Protein AF-A0A9P5QPS2-F1 (afdb_monomer_lite)

Secondary structure (DSSP, 8-state):
-------------------------------PPPP--PPEEEEEE-TT-PEEE------SSGGGTTTT-SEE-PPPTTEEEEEETTEEEEEES-S-S---SPPPPEE----HHHHS-TT-SSHHHHHHHTHHHHHHHHHTTTEETTTTEE--GGGTTTHHHHTT-S-------HHHHHHHH-

Sequence (182 aa):
VDFVDVEFGGIAEEREIPGQLDAAAAPLTGLEVPKLRRSESRAFLSEDGLPQQIEYFLASDPSAVVEHTKTVLYLLDDDIANIREGELRIHRLRRDDGISSIRSIQTLEIELAEIMKGSFDHFMQKEIYEQPESVVNTMRGRVNFDSHKITLGGLKTYLPTIRRCRRIVFIACGTSYHSALA

Structure (mmCIF, N/CA/C/O backbone):
data_AF-A0A9P5QPS2-F1
#
_entry.id   AF-A0A9P5QPS2-F1
#
loop_
_atom_site.group_PDB
_atom_site.id
_atom_site.type_symbol
_atom_site.label_atom_id
_atom_site.label_alt_id
_atom_site.label_comp_id
_atom_site.label_asym_id
_atom_site.label_entity_id
_atom_site.label_seq_id
_atom_site.pdbx_PDB_ins_code
_atom_site.Cartn_x
_atom_site.Cartn_y
_atom_site.Cartn_z
_atom_site.occupancy
_atom_site.B_iso_or_equiv
_atom_site.auth_seq_id
_atom_site.auth_comp_id
_atom_site.auth_asym_id
_atom_site.auth_atom_id
_atom_site.pdbx_PDB_model_num
ATOM 1 N N . VAL A 1 1 ? 10.407 -18.095 -10.605 1.00 33.03 1 VAL A N 1
ATOM 2 C CA . VAL A 1 1 ? 10.432 -17.664 -12.012 1.00 33.03 1 VAL A CA 1
ATOM 3 C C . VAL A 1 1 ? 11.070 -16.294 -12.116 1.00 33.03 1 VAL A C 1
ATOM 5 O O . VAL A 1 1 ? 10.387 -15.304 -11.929 1.00 33.03 1 VAL A O 1
ATOM 8 N N . ASP A 1 2 ? 12.358 -16.124 -12.364 1.00 24.55 2 ASP A N 1
ATOM 9 C CA . ASP A 1 2 ? 13.561 -16.917 -12.092 1.00 24.55 2 ASP A CA 1
ATOM 10 C C . ASP A 1 2 ? 14.728 -15.916 -12.101 1.00 24.55 2 ASP A C 1
ATOM 12 O O . ASP A 1 2 ? 14.654 -14.862 -12.732 1.00 24.55 2 ASP A O 1
ATOM 16 N N . PHE A 1 3 ? 15.757 -16.240 -11.329 1.00 35.56 3 PHE A N 1
ATOM 17 C CA . PHE A 1 3 ? 16.953 -15.452 -11.043 1.00 35.56 3 PHE A CA 1
ATOM 18 C C . PHE A 1 3 ? 17.914 -15.395 -12.234 1.00 35.56 3 PHE A C 1
ATOM 20 O O . PHE A 1 3 ? 18.038 -16.408 -12.913 1.00 35.56 3 PHE A O 1
ATOM 27 N N . VAL A 1 4 ? 18.696 -14.313 -12.372 1.00 28.36 4 VAL A N 1
ATOM 28 C CA . VAL A 1 4 ? 20.125 -14.366 -12.755 1.00 28.36 4 VAL A CA 1
ATOM 29 C C . VAL A 1 4 ? 20.851 -13.169 -12.119 1.00 28.36 4 VAL A C 1
ATOM 31 O O . VAL A 1 4 ? 20.412 -12.030 -12.245 1.00 28.36 4 VAL A O 1
ATOM 34 N N . ASP A 1 5 ? 21.930 -13.487 -11.413 1.00 27.59 5 ASP A N 1
ATOM 35 C CA . ASP A 1 5 ? 22.871 -12.622 -10.690 1.00 27.59 5 ASP A CA 1
ATOM 36 C C . ASP A 1 5 ? 23.914 -11.973 -11.634 1.00 27.59 5 ASP A C 1
ATOM 38 O O . ASP A 1 5 ? 24.035 -12.408 -12.781 1.00 27.59 5 ASP A O 1
ATOM 42 N N . VAL A 1 6 ? 24.665 -10.969 -11.154 1.00 31.25 6 VAL A N 1
ATOM 43 C CA . VAL A 1 6 ? 26.138 -10.813 -11.295 1.00 31.25 6 VAL A CA 1
ATOM 44 C C . VAL A 1 6 ? 26.578 -9.369 -10.972 1.00 31.25 6 VAL A C 1
ATOM 46 O O . VAL A 1 6 ? 26.207 -8.400 -11.637 1.00 31.25 6 VAL A O 1
ATOM 49 N N . GLU A 1 7 ? 27.435 -9.274 -9.953 1.00 34.19 7 GLU A N 1
ATOM 50 C CA . GLU A 1 7 ? 28.137 -8.091 -9.441 1.00 34.19 7 GLU A CA 1
ATOM 51 C C . GLU A 1 7 ? 29.291 -7.589 -10.346 1.00 34.19 7 GLU A C 1
ATOM 53 O O . GLU A 1 7 ? 29.856 -8.329 -11.154 1.00 34.19 7 GLU A O 1
ATOM 58 N N . PHE A 1 8 ? 29.691 -6.320 -10.161 1.00 35.50 8 PHE A N 1
ATOM 59 C CA . PHE A 1 8 ? 30.760 -5.617 -10.892 1.00 35.50 8 PHE A CA 1
ATOM 60 C C . PHE A 1 8 ? 31.939 -5.226 -9.989 1.00 35.50 8 PHE A C 1
ATOM 62 O O . PHE A 1 8 ? 31.740 -4.788 -8.859 1.00 35.50 8 PHE A O 1
ATOM 69 N N . GLY A 1 9 ? 33.164 -5.250 -10.531 1.00 32.41 9 GLY A N 1
ATOM 70 C CA . GLY A 1 9 ? 34.364 -4.711 -9.880 1.00 32.41 9 GLY A CA 1
ATOM 71 C C . GLY A 1 9 ? 35.010 -3.538 -10.636 1.00 32.41 9 GLY A C 1
ATOM 72 O O . GLY A 1 9 ? 35.490 -3.718 -11.749 1.00 32.41 9 GLY A O 1
ATOM 73 N N . GLY A 1 10 ? 35.041 -2.360 -9.999 1.00 32.22 10 GLY A N 1
ATOM 74 C CA . GLY A 1 10 ? 36.271 -1.591 -9.715 1.00 32.22 10 GLY A CA 1
ATOM 75 C C . GLY A 1 10 ? 37.066 -0.843 -10.812 1.00 32.22 10 GLY A C 1
ATOM 76 O O . GLY A 1 10 ? 37.960 -1.418 -11.411 1.00 32.22 10 GLY A O 1
ATOM 77 N N . ILE A 1 11 ? 36.815 0.474 -10.919 1.00 30.19 11 ILE A N 1
ATOM 78 C CA . ILE A 1 11 ? 37.731 1.656 -10.875 1.00 30.19 11 ILE A CA 1
ATOM 79 C C . ILE A 1 11 ? 38.971 1.797 -11.824 1.00 30.19 11 ILE A C 1
ATOM 81 O O . ILE A 1 11 ? 39.958 1.085 -11.699 1.00 30.19 11 ILE A O 1
ATOM 85 N N . ALA A 1 12 ? 38.920 2.910 -12.591 1.00 32.34 12 ALA A N 1
ATOM 86 C CA . ALA A 1 12 ? 39.944 3.891 -13.050 1.00 32.34 12 ALA A CA 1
ATOM 87 C C . ALA A 1 12 ? 40.906 3.684 -14.262 1.00 32.34 12 ALA A C 1
ATOM 89 O O . ALA A 1 12 ? 41.822 2.874 -14.244 1.00 32.34 12 ALA A O 1
ATOM 90 N N . GLU A 1 13 ? 40.700 4.601 -15.230 1.00 29.64 13 GLU A N 1
ATOM 91 C CA . GLU A 1 13 ? 41.622 5.536 -15.938 1.00 29.64 13 GLU A CA 1
ATOM 92 C C . GLU A 1 13 ? 42.638 5.111 -17.040 1.00 29.64 13 GLU A C 1
ATOM 94 O O . GLU A 1 13 ? 43.666 4.493 -16.800 1.00 29.64 13 GLU A O 1
ATOM 99 N N . GLU A 1 14 ? 42.312 5.580 -18.264 1.00 29.88 14 GLU A N 1
ATOM 100 C CA . GLU A 1 14 ? 43.094 6.251 -19.339 1.00 29.88 14 GLU A CA 1
ATOM 101 C C . GLU A 1 14 ? 44.548 5.848 -19.721 1.00 29.88 14 GLU A C 1
ATOM 103 O O . GLU A 1 14 ? 45.487 6.103 -18.974 1.00 29.88 14 GLU A O 1
ATOM 108 N N . ARG A 1 15 ? 44.776 5.460 -21.000 1.00 26.25 15 ARG A N 1
ATOM 109 C CA . ARG A 1 15 ? 45.387 6.295 -22.088 1.00 26.25 15 ARG A CA 1
ATOM 110 C C . ARG A 1 15 ? 45.748 5.522 -23.388 1.00 26.25 15 ARG A C 1
ATOM 112 O O . ARG A 1 15 ? 46.057 4.341 -23.352 1.00 26.25 15 ARG A O 1
ATOM 119 N N . GLU A 1 16 ? 45.669 6.268 -24.502 1.00 25.80 16 GLU A N 1
ATOM 120 C CA . GLU A 1 16 ? 46.297 6.232 -25.855 1.00 25.80 16 GLU A CA 1
ATOM 121 C C . GLU A 1 16 ? 47.055 4.995 -26.429 1.00 25.80 16 GLU A C 1
ATOM 123 O O . GLU A 1 16 ? 47.816 4.306 -25.763 1.00 25.80 16 GLU A O 1
ATOM 128 N N . ILE A 1 17 ? 46.925 4.816 -27.758 1.00 28.52 17 ILE A N 1
ATOM 129 C CA . ILE A 1 17 ? 47.648 3.897 -28.684 1.00 28.52 17 ILE A CA 1
ATOM 130 C C . ILE A 1 17 ? 48.538 4.807 -29.580 1.00 28.52 17 ILE A C 1
ATOM 132 O O . ILE A 1 17 ? 47.994 5.854 -29.950 1.00 28.52 17 ILE A O 1
ATOM 136 N N . PRO A 1 18 ? 49.811 4.516 -29.994 1.00 38.12 18 PRO A N 1
ATOM 137 C CA . PRO A 1 18 ? 50.179 3.330 -30.804 1.00 38.12 18 PRO A CA 1
ATOM 138 C C . PRO A 1 18 ? 51.641 2.797 -30.760 1.00 38.12 18 PRO A C 1
ATOM 140 O O . PRO A 1 18 ? 52.583 3.508 -30.429 1.00 38.12 18 PRO A O 1
ATOM 143 N N . GLY A 1 19 ? 51.858 1.564 -31.251 1.00 29.31 19 GLY A N 1
ATOM 144 C CA . GLY A 1 19 ? 53.185 1.092 -31.697 1.00 29.31 19 GLY A CA 1
ATOM 145 C C . GLY A 1 19 ? 53.400 -0.428 -31.642 1.00 29.31 19 GLY A C 1
ATOM 146 O O . GLY A 1 19 ? 52.889 -1.095 -30.759 1.00 29.31 19 GLY A O 1
ATOM 147 N N . GLN A 1 20 ? 54.133 -0.969 -32.615 1.00 28.77 20 GLN A N 1
ATOM 148 C CA . GLN A 1 20 ? 54.214 -2.379 -33.039 1.00 28.77 20 GLN A CA 1
ATOM 149 C C . GLN A 1 20 ? 55.252 -3.274 -32.313 1.00 28.77 20 GLN A C 1
ATOM 151 O O . GLN A 1 20 ? 56.302 -2.785 -31.919 1.00 28.77 20 GLN A O 1
ATOM 156 N N . LEU A 1 21 ? 54.980 -4.596 -32.372 1.00 31.50 21 LEU A N 1
ATOM 157 C CA . LEU A 1 21 ? 55.884 -5.776 -32.432 1.00 31.50 21 LEU A CA 1
ATOM 158 C C . LEU A 1 21 ? 56.722 -6.168 -31.190 1.00 31.50 21 LEU A C 1
ATOM 160 O O . LEU A 1 21 ? 57.702 -5.511 -30.875 1.00 31.50 21 LEU A O 1
ATOM 164 N N . ASP A 1 22 ? 56.412 -7.318 -30.569 1.00 27.12 22 ASP A N 1
ATOM 165 C CA . ASP A 1 22 ? 57.215 -8.559 -30.682 1.00 27.12 22 ASP A CA 1
ATOM 166 C C . ASP A 1 22 ? 56.624 -9.734 -29.869 1.00 27.12 22 ASP A C 1
ATOM 168 O O . ASP A 1 22 ? 55.867 -9.561 -28.916 1.00 27.12 22 ASP A O 1
ATOM 172 N N . ALA A 1 23 ? 56.935 -10.956 -30.305 1.00 36.47 23 ALA A N 1
ATOM 173 C CA . ALA A 1 23 ? 56.372 -12.217 -29.830 1.00 36.47 23 ALA A CA 1
ATOM 174 C C . ALA A 1 23 ? 57.075 -12.788 -28.580 1.00 36.47 23 ALA A C 1
ATOM 176 O O . ALA A 1 23 ? 58.285 -12.985 -28.618 1.00 36.47 23 ALA A O 1
ATOM 177 N N . ALA A 1 24 ? 56.314 -13.178 -27.541 1.00 28.42 24 ALA A N 1
ATOM 178 C CA . ALA A 1 24 ? 56.635 -14.287 -26.619 1.00 28.42 24 ALA A CA 1
ATOM 179 C C . ALA A 1 24 ? 55.482 -14.613 -25.627 1.00 28.42 24 ALA A C 1
ATOM 181 O O . ALA A 1 24 ? 55.055 -13.759 -24.866 1.00 28.42 24 ALA A O 1
ATOM 182 N N . ALA A 1 25 ? 55.055 -15.883 -25.632 1.00 31.66 25 ALA A N 1
ATOM 183 C CA . ALA A 1 25 ? 54.526 -16.724 -24.537 1.00 31.66 25 ALA A CA 1
ATOM 184 C C . ALA A 1 25 ? 53.390 -16.267 -23.561 1.00 31.66 25 ALA A C 1
ATOM 186 O O . ALA A 1 25 ? 53.597 -15.428 -22.693 1.00 31.66 25 ALA A O 1
ATOM 187 N N . ALA A 1 26 ? 52.310 -17.084 -23.571 1.00 30.56 26 ALA A N 1
ATOM 188 C CA . ALA A 1 26 ? 51.322 -17.427 -22.509 1.00 30.56 26 ALA A CA 1
ATOM 189 C C . ALA A 1 26 ? 50.152 -16.454 -22.193 1.00 30.56 26 ALA A C 1
ATOM 191 O O . ALA A 1 26 ? 50.290 -15.257 -22.401 1.00 30.56 26 ALA A O 1
ATOM 192 N N . PRO A 1 27 ? 49.041 -16.906 -21.553 1.00 33.66 27 PRO A N 1
ATOM 193 C CA . PRO A 1 27 ? 48.236 -18.129 -21.700 1.00 33.66 27 PRO A CA 1
ATOM 194 C C . PRO A 1 27 ? 46.770 -17.824 -22.137 1.00 33.66 27 PRO A C 1
ATOM 196 O O . PRO A 1 27 ? 46.349 -16.679 -22.265 1.00 33.66 27 PRO A O 1
ATOM 199 N N . LEU A 1 28 ? 45.974 -18.872 -22.378 1.00 42.28 28 LEU A N 1
ATOM 200 C CA . LEU A 1 28 ? 44.545 -18.817 -22.726 1.00 42.28 28 LEU A CA 1
ATOM 201 C C . LEU A 1 28 ? 43.676 -18.254 -21.582 1.00 42.28 28 LEU A C 1
ATOM 203 O O . LEU A 1 28 ? 43.222 -19.031 -20.748 1.00 42.28 28 LEU A O 1
ATOM 207 N N . THR A 1 29 ? 43.366 -16.957 -21.561 1.00 40.66 29 THR A N 1
ATOM 208 C CA . THR A 1 29 ? 42.250 -16.420 -20.752 1.00 40.66 29 THR A CA 1
ATOM 209 C C . THR A 1 29 ? 41.691 -15.141 -21.372 1.00 40.66 29 THR A C 1
ATOM 211 O O . THR A 1 29 ? 42.341 -14.102 -21.340 1.00 40.66 29 THR A O 1
ATOM 214 N N . GLY A 1 30 ? 40.474 -15.205 -21.913 1.00 31.80 30 GLY A N 1
ATOM 215 C CA . GLY A 1 30 ? 39.764 -14.042 -22.446 1.00 31.80 30 GLY A CA 1
ATOM 216 C C . GLY A 1 30 ? 38.284 -14.345 -22.657 1.00 31.80 30 GLY A C 1
ATOM 217 O O . GLY A 1 30 ? 37.860 -14.597 -23.778 1.00 31.80 30 GLY A O 1
ATOM 218 N N . LEU A 1 31 ? 37.505 -14.359 -21.574 1.00 33.59 31 LEU A N 1
ATOM 219 C CA . LEU A 1 31 ? 36.058 -14.149 -21.637 1.00 33.59 31 LEU A CA 1
ATOM 220 C C . LEU A 1 31 ? 35.831 -12.672 -21.302 1.00 33.59 31 LEU A C 1
ATOM 222 O O . LEU A 1 31 ? 35.992 -12.268 -20.153 1.00 33.59 31 LEU A O 1
ATOM 226 N N . GLU A 1 32 ? 35.529 -11.857 -22.313 1.00 39.59 32 GLU A N 1
ATOM 227 C CA . GLU A 1 32 ? 35.095 -10.473 -22.109 1.00 39.59 32 GLU A CA 1
ATOM 228 C C . GLU A 1 32 ? 33.753 -10.467 -21.364 1.00 39.59 32 GLU A C 1
ATOM 230 O O . GLU A 1 32 ? 32.764 -11.032 -21.834 1.00 39.59 32 GLU A O 1
ATOM 235 N N . VAL A 1 33 ? 33.708 -9.818 -20.199 1.00 44.81 33 VAL A N 1
ATOM 236 C CA . VAL A 1 33 ? 32.455 -9.543 -19.485 1.00 44.81 33 VAL A CA 1
ATOM 237 C C . VAL A 1 33 ? 31.740 -8.393 -20.214 1.00 44.81 33 VAL A C 1
ATOM 239 O O . VAL A 1 33 ? 32.348 -7.333 -20.398 1.00 44.81 33 VAL A O 1
ATOM 242 N N . PRO A 1 34 ? 30.475 -8.540 -20.653 1.00 40.28 34 PRO A N 1
ATOM 243 C CA . PRO A 1 34 ? 29.787 -7.487 -21.395 1.00 40.28 34 PRO A CA 1
ATOM 244 C C . PRO A 1 34 ? 29.573 -6.241 -20.524 1.00 40.28 34 PRO A C 1
ATOM 246 O O . PRO A 1 34 ? 28.964 -6.317 -19.458 1.00 40.28 34 PRO A O 1
ATOM 249 N N . LYS A 1 35 ? 30.020 -5.067 -20.993 1.00 45.47 35 LYS A N 1
ATOM 250 C CA . LYS A 1 35 ? 29.663 -3.774 -20.385 1.00 45.47 35 LYS A CA 1
ATOM 251 C C . LYS A 1 35 ? 28.146 -3.587 -20.452 1.00 45.47 35 LYS A C 1
ATOM 253 O O . LYS A 1 35 ? 27.569 -3.600 -21.543 1.00 45.47 35 LYS A O 1
ATOM 258 N N . LEU A 1 36 ? 27.513 -3.382 -19.297 1.00 51.75 36 LEU A N 1
ATOM 259 C CA . LEU A 1 36 ? 26.082 -3.104 -19.195 1.00 51.75 36 LEU A CA 1
ATOM 260 C C . LEU A 1 36 ? 25.764 -1.826 -19.992 1.00 51.75 36 LEU A C 1
ATOM 262 O O . LEU A 1 36 ? 26.243 -0.737 -19.670 1.00 51.75 36 LEU A O 1
ATOM 266 N N . ARG A 1 37 ? 25.003 -1.955 -21.085 1.00 44.94 37 ARG A N 1
ATOM 267 C CA . ARG A 1 37 ? 24.595 -0.811 -21.909 1.00 44.94 37 ARG A CA 1
ATOM 268 C C . ARG A 1 37 ? 23.541 -0.003 -21.158 1.00 44.94 37 ARG A C 1
ATOM 270 O O . ARG A 1 37 ? 22.394 -0.428 -21.064 1.00 44.94 37 ARG A O 1
ATOM 277 N N . ARG A 1 38 ? 23.922 1.176 -20.669 1.00 48.50 38 ARG A N 1
ATOM 278 C CA . ARG A 1 38 ? 22.980 2.182 -20.165 1.00 48.50 38 ARG A CA 1
ATOM 279 C C . ARG A 1 38 ? 22.401 2.959 -21.344 1.00 48.50 38 ARG A C 1
ATOM 281 O O . ARG A 1 38 ? 23.150 3.448 -22.185 1.00 48.50 38 ARG A O 1
ATOM 288 N N . SER A 1 39 ? 21.078 3.027 -21.431 1.00 47.69 39 SER A N 1
ATOM 289 C CA . SER A 1 39 ? 20.372 3.748 -22.491 1.00 47.69 39 SER A CA 1
ATOM 290 C C . SER A 1 39 ? 19.865 5.094 -21.983 1.00 47.69 39 SER A C 1
ATOM 292 O O . SER A 1 39 ? 19.204 5.147 -20.949 1.00 47.69 39 SER A O 1
ATOM 294 N N . GLU A 1 40 ? 20.162 6.165 -22.712 1.00 49.78 40 GLU A N 1
ATOM 295 C CA . GLU A 1 40 ? 19.712 7.524 -22.403 1.00 49.78 40 GLU A CA 1
ATOM 296 C C . GLU A 1 40 ? 18.204 7.670 -22.623 1.00 49.78 40 GLU A C 1
ATOM 298 O O . GLU A 1 40 ? 17.677 7.266 -23.658 1.00 49.78 40 GLU A O 1
ATOM 303 N N . SER A 1 41 ? 17.494 8.236 -21.647 1.00 42.50 41 SER A N 1
ATOM 304 C CA . SER A 1 41 ? 16.040 8.367 -21.723 1.00 42.50 41 SER A CA 1
ATOM 305 C C . SER A 1 41 ? 15.634 9.601 -22.510 1.00 42.50 41 SER A C 1
ATOM 307 O O . SER A 1 41 ? 16.040 10.710 -22.178 1.00 42.50 41 SER A O 1
ATOM 309 N N . ARG A 1 42 ? 14.766 9.437 -23.512 1.00 48.53 42 ARG A N 1
ATOM 310 C CA . ARG A 1 42 ? 14.135 10.574 -24.214 1.00 48.53 42 ARG A CA 1
ATOM 311 C C . ARG A 1 42 ? 12.784 10.969 -23.607 1.00 48.53 42 ARG A C 1
ATOM 313 O O . ARG A 1 42 ? 12.215 11.984 -23.996 1.00 48.53 42 ARG A O 1
ATOM 320 N N . ALA A 1 43 ? 12.271 10.166 -22.669 1.00 47.38 43 ALA A N 1
ATOM 321 C CA . ALA A 1 43 ? 10.982 10.374 -22.005 1.00 47.38 43 ALA A CA 1
ATOM 322 C C . ALA A 1 43 ? 11.067 11.334 -20.804 1.00 47.38 43 ALA A C 1
ATOM 324 O O . ALA A 1 43 ? 10.075 11.972 -20.461 1.00 47.38 43 ALA A O 1
ATOM 325 N N . PHE A 1 44 ? 12.248 11.459 -20.195 1.00 54.16 44 PHE A N 1
ATOM 326 C CA . PHE A 1 44 ? 12.522 12.348 -19.070 1.00 54.16 44 PHE A CA 1
ATOM 327 C C . PHE A 1 44 ? 13.626 13.321 -19.489 1.00 54.16 44 PHE A C 1
ATOM 329 O O . PHE A 1 44 ? 14.812 13.047 -19.329 1.00 54.16 44 PHE A O 1
ATOM 336 N N . LEU A 1 45 ? 13.228 14.430 -20.111 1.00 51.25 45 LEU A N 1
ATOM 337 C CA . LEU A 1 45 ? 14.137 15.539 -20.386 1.00 51.25 45 LEU A CA 1
ATOM 338 C C . LEU A 1 45 ? 14.324 16.332 -19.088 1.00 51.25 45 LEU A C 1
ATOM 340 O O . LEU A 1 45 ? 13.344 16.669 -18.424 1.00 51.25 45 LEU A O 1
ATOM 344 N N . SER A 1 46 ? 15.575 16.626 -18.737 1.00 54.50 46 SER A N 1
ATOM 345 C CA . SER A 1 46 ? 15.892 17.640 -17.726 1.00 54.50 46 SER A CA 1
ATOM 346 C C . SER A 1 46 ? 15.370 19.016 -18.179 1.00 54.50 46 SER A C 1
ATOM 348 O O . SER A 1 46 ? 15.171 19.231 -19.378 1.00 54.50 46 SER A O 1
ATOM 350 N N . GLU A 1 47 ? 15.151 19.961 -17.253 1.00 58.00 47 GLU A N 1
ATOM 351 C CA . GLU A 1 47 ? 14.750 21.344 -17.603 1.00 58.00 47 GLU A CA 1
ATOM 352 C C . GLU A 1 47 ? 15.740 22.010 -18.583 1.00 58.00 47 GLU A C 1
ATOM 354 O O . GLU A 1 47 ? 15.349 22.864 -19.377 1.00 58.00 47 GLU A O 1
ATOM 359 N N . ASP A 1 48 ? 16.987 21.530 -18.603 1.00 58.75 48 ASP A N 1
ATOM 360 C CA . ASP A 1 48 ? 18.071 21.979 -19.481 1.00 58.75 48 ASP A CA 1
ATOM 361 C C . ASP A 1 48 ? 18.104 21.274 -20.857 1.00 58.75 48 ASP A C 1
ATOM 363 O O . ASP A 1 48 ? 18.986 21.536 -21.676 1.00 58.75 48 ASP A O 1
ATOM 367 N N . GLY A 1 49 ? 17.166 20.362 -21.144 1.00 57.16 49 GLY A N 1
ATOM 368 C CA . GLY A 1 49 ? 17.049 19.676 -22.439 1.00 57.16 49 GLY A CA 1
ATOM 369 C C . GLY A 1 49 ? 18.136 18.632 -22.726 1.00 57.16 49 GLY A C 1
ATOM 370 O O . GLY A 1 49 ? 18.211 18.122 -23.847 1.00 57.16 49 GLY A O 1
ATOM 371 N N . LEU A 1 50 ? 18.968 18.293 -21.736 1.00 60.16 50 LEU A N 1
ATOM 372 C CA . LEU A 1 50 ? 20.011 17.276 -21.861 1.00 60.16 50 LEU A CA 1
ATOM 373 C C . LEU A 1 50 ? 19.457 15.879 -21.524 1.00 60.16 50 LEU A C 1
ATOM 375 O O . LEU A 1 50 ? 18.719 15.739 -20.538 1.00 60.16 50 LEU A O 1
ATOM 379 N N . PRO A 1 51 ? 19.805 14.840 -22.310 1.00 54.75 51 PRO A N 1
ATOM 380 C CA . PRO A 1 51 ? 19.413 13.467 -22.018 1.00 54.75 51 PRO A CA 1
ATOM 381 C C . PRO A 1 51 ? 20.072 13.008 -20.714 1.00 54.75 51 PRO A C 1
ATOM 383 O O . PRO A 1 51 ? 21.294 13.048 -20.571 1.00 54.75 51 PRO A O 1
ATOM 386 N N . GLN A 1 52 ? 19.260 12.579 -19.749 1.00 61.28 52 GLN A N 1
ATOM 387 C CA . GLN A 1 52 ? 19.752 12.067 -18.474 1.00 61.28 52 GLN A CA 1
ATOM 388 C C . GLN A 1 52 ? 19.808 10.535 -18.510 1.00 61.28 52 GLN A C 1
ATOM 390 O O . GLN A 1 52 ? 18.960 9.870 -19.117 1.00 61.28 52 GLN A O 1
ATOM 395 N N . GLN A 1 53 ? 20.828 9.963 -17.866 1.00 68.38 53 GLN A N 1
ATOM 396 C CA . GLN A 1 53 ? 20.873 8.521 -17.634 1.00 68.38 53 GLN A CA 1
ATOM 397 C C . GLN A 1 53 ? 19.697 8.136 -16.734 1.00 68.38 53 GLN A C 1
ATOM 399 O O . GLN A 1 53 ? 19.511 8.737 -15.677 1.00 68.38 53 GLN A O 1
ATOM 404 N N . ILE A 1 54 ? 18.912 7.147 -17.165 1.00 78.50 54 ILE A N 1
ATOM 405 C CA . ILE A 1 54 ? 17.773 6.632 -16.408 1.00 78.50 54 ILE A CA 1
ATOM 406 C C . ILE A 1 54 ? 17.989 5.167 -16.064 1.00 78.50 54 ILE A C 1
ATOM 408 O O . ILE A 1 54 ? 18.547 4.399 -16.851 1.00 78.50 54 ILE A O 1
ATOM 412 N N . GLU A 1 55 ? 17.486 4.782 -14.902 1.00 85.31 55 GLU A N 1
ATOM 413 C CA . GLU A 1 55 ? 17.417 3.401 -14.455 1.00 85.31 55 GLU A CA 1
ATOM 414 C C . GLU A 1 55 ? 15.949 3.069 -14.181 1.00 85.31 55 GLU A C 1
ATOM 416 O O . GLU A 1 55 ? 15.216 3.858 -13.581 1.00 85.31 55 GLU A O 1
ATOM 421 N N . TYR A 1 56 ? 15.502 1.916 -14.675 1.00 89.06 56 TYR A N 1
ATOM 422 C CA . TYR A 1 56 ? 14.149 1.419 -14.453 1.00 89.06 56 TYR A CA 1
ATOM 423 C C . TYR A 1 56 ? 14.220 0.190 -13.557 1.00 89.06 56 TYR A C 1
ATOM 425 O O . TYR A 1 56 ? 14.903 -0.780 -13.885 1.00 89.06 56 TYR A O 1
ATOM 433 N N . PHE A 1 57 ? 13.467 0.217 -12.463 1.00 91.31 57 PHE A N 1
ATOM 434 C CA . PHE A 1 57 ? 13.318 -0.911 -11.552 1.00 91.31 57 PHE A CA 1
ATOM 435 C C . PHE A 1 57 ? 11.942 -1.533 -11.763 1.00 91.31 57 PHE A C 1
ATOM 437 O O . PHE A 1 57 ? 10.927 -0.835 -11.737 1.00 91.31 57 PHE A O 1
ATOM 444 N N . LEU A 1 58 ? 11.907 -2.845 -11.993 1.00 92.19 58 LEU A N 1
ATOM 445 C CA . LEU A 1 58 ? 10.669 -3.609 -12.074 1.00 92.19 58 LEU A CA 1
ATOM 446 C C . LEU A 1 58 ? 10.570 -4.467 -10.822 1.00 92.19 58 LEU A C 1
ATOM 448 O O . LEU A 1 58 ? 11.449 -5.283 -10.555 1.00 92.19 58 LEU A O 1
ATOM 452 N N . ALA A 1 59 ? 9.490 -4.291 -10.075 1.00 91.19 59 ALA A N 1
ATOM 453 C CA . ALA A 1 59 ? 9.228 -5.058 -8.872 1.00 91.19 59 ALA A CA 1
ATOM 454 C C . ALA A 1 59 ? 7.739 -5.371 -8.762 1.00 91.19 59 ALA A C 1
ATOM 456 O O . ALA A 1 59 ? 6.894 -4.617 -9.243 1.00 91.19 59 ALA A O 1
ATOM 457 N N . SER A 1 60 ? 7.426 -6.488 -8.109 1.00 91.06 60 SER A N 1
ATOM 458 C CA . SER A 1 60 ? 6.050 -6.834 -7.747 1.00 91.06 60 SER A CA 1
ATOM 459 C C . SER A 1 60 ? 5.544 -6.038 -6.545 1.00 91.06 60 SER A C 1
ATOM 461 O O . SER A 1 60 ? 4.337 -5.922 -6.364 1.00 91.06 60 SER A O 1
ATOM 463 N N . ASP A 1 61 ? 6.459 -5.524 -5.720 1.00 89.69 61 ASP A N 1
ATOM 464 C CA . ASP A 1 61 ? 6.162 -4.805 -4.485 1.00 89.69 61 ASP A CA 1
ATOM 465 C C . ASP A 1 61 ? 7.013 -3.519 -4.400 1.00 89.69 61 ASP A C 1
ATOM 467 O O . ASP A 1 61 ? 8.222 -3.579 -4.659 1.00 89.69 61 ASP A O 1
ATOM 471 N N . PRO A 1 62 ? 6.425 -2.362 -4.037 1.00 86.19 62 PRO A N 1
ATOM 472 C CA . PRO A 1 62 ? 7.152 -1.102 -3.870 1.00 86.19 62 PRO A CA 1
ATOM 473 C C . PRO A 1 62 ? 8.293 -1.142 -2.845 1.00 86.19 62 PRO A C 1
ATOM 475 O O . PRO A 1 62 ? 9.271 -0.409 -2.996 1.00 86.19 62 PRO A O 1
ATOM 478 N N . SER A 1 63 ? 8.199 -1.993 -1.820 1.00 86.31 63 SER A N 1
ATOM 479 C CA . SER A 1 63 ? 9.218 -2.119 -0.766 1.00 86.31 63 SER A CA 1
ATOM 480 C C . SER A 1 63 ? 10.592 -2.528 -1.301 1.00 86.31 63 SER A C 1
ATOM 482 O O . SER A 1 63 ? 11.604 -2.143 -0.727 1.00 86.31 63 SER A O 1
ATOM 484 N N . ALA A 1 64 ? 10.645 -3.233 -2.434 1.00 88.12 64 ALA A N 1
ATOM 485 C CA . ALA A 1 64 ? 11.899 -3.618 -3.077 1.00 88.12 64 ALA A CA 1
ATOM 486 C C . ALA A 1 64 ? 12.591 -2.457 -3.815 1.00 88.12 64 ALA A C 1
ATOM 488 O O . ALA A 1 64 ? 13.762 -2.560 -4.159 1.00 88.12 64 ALA A O 1
ATOM 489 N N . VAL A 1 65 ? 11.867 -1.369 -4.098 1.00 90.06 65 VAL A N 1
ATOM 490 C CA . VAL A 1 65 ? 12.350 -0.253 -4.933 1.00 90.06 65 VAL A CA 1
ATOM 491 C C . VAL A 1 65 ? 12.493 1.043 -4.136 1.00 90.06 65 VAL A C 1
ATOM 493 O O . VAL A 1 65 ? 13.220 1.937 -4.563 1.00 90.06 65 VAL A O 1
ATOM 496 N N . VAL A 1 66 ? 11.859 1.141 -2.963 1.00 88.12 66 VAL A N 1
ATOM 497 C CA . VAL A 1 66 ? 11.831 2.364 -2.144 1.00 88.12 66 VAL A CA 1
ATOM 498 C C . VAL A 1 66 ? 13.223 2.863 -1.726 1.00 88.12 66 VAL A C 1
ATOM 500 O O . VAL A 1 66 ? 13.393 4.060 -1.508 1.00 88.12 66 VAL A O 1
ATOM 503 N N . GLU A 1 67 ? 14.231 1.983 -1.664 1.00 87.38 67 GLU A N 1
ATOM 504 C CA . GLU A 1 67 ? 15.635 2.361 -1.429 1.00 87.38 67 GLU A CA 1
ATOM 505 C C . GLU A 1 67 ? 16.236 3.158 -2.602 1.00 87.38 67 GLU A C 1
ATOM 507 O O . GLU A 1 67 ? 17.065 4.042 -2.396 1.00 87.38 67 GLU A O 1
ATOM 512 N N . HIS A 1 68 ? 15.797 2.880 -3.831 1.00 87.88 68 HIS A N 1
ATOM 513 C CA . HIS A 1 68 ? 16.338 3.481 -5.050 1.00 87.88 68 HIS A CA 1
ATOM 514 C C . HIS A 1 68 ? 15.499 4.656 -5.562 1.00 87.88 68 HIS A C 1
ATOM 516 O O . HIS A 1 68 ? 16.047 5.640 -6.057 1.00 87.88 68 HIS A O 1
ATOM 522 N N . THR A 1 69 ? 14.169 4.575 -5.474 1.00 88.62 69 THR A N 1
ATOM 523 C CA . THR A 1 69 ? 13.276 5.641 -5.941 1.00 88.62 69 THR A CA 1
ATOM 524 C C . THR A 1 69 ? 11.936 5.634 -5.212 1.00 88.62 69 THR A C 1
ATOM 526 O O . THR A 1 69 ? 11.348 4.588 -4.947 1.00 88.62 69 THR A O 1
ATOM 529 N N . LYS A 1 70 ? 11.409 6.833 -4.941 1.00 87.69 70 LYS A N 1
ATOM 530 C CA . LYS A 1 70 ? 10.030 7.034 -4.463 1.00 87.69 70 LYS A CA 1
ATOM 531 C C . LYS A 1 70 ? 9.033 7.197 -5.608 1.00 87.69 70 LYS A C 1
ATOM 533 O O . LYS A 1 70 ? 7.831 7.204 -5.377 1.00 87.69 70 LYS A O 1
ATOM 538 N N . THR A 1 71 ? 9.514 7.343 -6.835 1.00 87.38 71 THR A N 1
ATOM 539 C CA . THR A 1 71 ? 8.691 7.596 -8.014 1.00 87.38 71 THR A CA 1
ATOM 540 C C . THR A 1 71 ? 8.363 6.273 -8.687 1.00 87.38 71 THR A C 1
ATOM 542 O O . THR A 1 71 ? 9.248 5.632 -9.254 1.00 87.38 71 THR A O 1
ATOM 545 N N . VAL A 1 72 ? 7.094 5.870 -8.638 1.00 89.56 72 VAL A N 1
ATOM 546 C CA . VAL A 1 72 ? 6.621 4.592 -9.177 1.00 89.56 72 VAL A CA 1
ATOM 547 C C . VAL A 1 72 ? 5.499 4.773 -10.188 1.00 89.56 72 VAL A C 1
ATOM 549 O O . VAL A 1 72 ? 4.756 5.756 -10.186 1.00 89.56 72 VAL A O 1
ATOM 552 N N . LEU A 1 73 ? 5.356 3.781 -11.057 1.00 89.62 73 LEU A N 1
ATOM 553 C CA . LEU A 1 73 ? 4.261 3.672 -12.005 1.00 89.62 73 LEU A CA 1
ATOM 554 C C . LEU A 1 73 ? 3.655 2.280 -11.855 1.00 89.62 73 LEU A C 1
ATOM 556 O O . LEU A 1 73 ? 4.346 1.280 -12.038 1.00 89.62 73 LEU A O 1
ATOM 560 N N . TYR A 1 74 ? 2.362 2.217 -11.539 1.00 89.62 74 TYR A N 1
ATOM 561 C CA . TYR A 1 74 ? 1.641 0.952 -11.424 1.00 89.62 74 TYR A CA 1
ATOM 562 C C . TYR A 1 74 ? 1.104 0.513 -12.784 1.00 89.62 74 TYR A C 1
ATOM 564 O O . TYR A 1 74 ? 0.377 1.258 -13.450 1.00 89.62 74 TYR A O 1
ATOM 572 N N . LEU A 1 75 ? 1.463 -0.706 -13.183 1.00 89.00 75 LEU A N 1
ATOM 573 C CA . LEU A 1 75 ? 0.859 -1.374 -14.329 1.00 89.00 75 LEU A CA 1
ATOM 574 C C . LEU A 1 75 ? -0.515 -1.914 -13.935 1.00 89.00 75 LEU A C 1
ATOM 576 O O . LEU A 1 75 ? -0.719 -2.365 -12.808 1.00 89.00 75 LEU A O 1
ATOM 580 N N . LEU A 1 76 ? -1.456 -1.841 -14.867 1.00 85.44 76 LEU A N 1
ATOM 581 C CA . LEU A 1 76 ? -2.776 -2.440 -14.732 1.00 85.44 76 LEU A CA 1
ATOM 582 C C . LEU A 1 76 ? -2.836 -3.756 -15.507 1.00 85.44 76 LEU A C 1
ATOM 584 O O . LEU A 1 76 ? -1.942 -4.078 -16.291 1.00 85.44 76 LEU A O 1
ATOM 588 N N . ASP A 1 77 ? -3.936 -4.478 -15.336 1.00 85.31 77 ASP A N 1
ATOM 589 C CA . ASP A 1 77 ? -4.229 -5.655 -16.146 1.00 85.31 77 ASP A CA 1
ATOM 590 C C . ASP A 1 77 ? -4.148 -5.325 -17.649 1.00 85.31 77 ASP A C 1
ATOM 592 O O . ASP A 1 77 ? -4.529 -4.234 -18.096 1.00 85.31 77 ASP A O 1
ATOM 596 N N . ASP A 1 78 ? -3.620 -6.283 -18.415 1.00 85.19 78 ASP A N 1
ATOM 597 C CA . ASP A 1 78 ? -3.355 -6.203 -19.859 1.00 85.19 78 ASP A CA 1
ATOM 598 C C . ASP A 1 78 ? -2.361 -5.111 -20.308 1.00 85.19 78 ASP A C 1
ATOM 600 O O . ASP A 1 78 ? -2.203 -4.875 -21.516 1.00 85.19 78 ASP A O 1
ATOM 604 N N . ASP A 1 79 ? -1.667 -4.454 -19.372 1.00 85.44 79 ASP A N 1
ATOM 605 C CA . ASP A 1 79 ? -0.578 -3.538 -19.698 1.00 85.44 79 ASP A CA 1
ATOM 606 C C . ASP A 1 79 ? 0.712 -4.305 -20.017 1.00 85.44 79 ASP A C 1
ATOM 608 O O . ASP A 1 79 ? 1.155 -5.197 -19.295 1.00 85.44 79 ASP A O 1
ATOM 612 N N . ILE A 1 80 ? 1.354 -3.905 -21.110 1.00 87.44 80 ILE A N 1
ATOM 613 C CA . ILE A 1 80 ? 2.632 -4.427 -21.581 1.00 87.44 80 ILE A CA 1
ATOM 614 C C . ILE A 1 80 ? 3.631 -3.274 -21.556 1.00 87.44 80 ILE A C 1
ATOM 616 O O . ILE A 1 80 ? 3.582 -2.368 -22.394 1.00 87.44 80 ILE A O 1
ATOM 620 N N . ALA A 1 81 ? 4.549 -3.314 -20.595 1.00 88.94 81 ALA A N 1
ATOM 621 C CA . ALA A 1 81 ? 5.668 -2.387 -20.531 1.00 88.94 81 ALA A CA 1
ATOM 622 C C . ALA A 1 81 ? 6.767 -2.817 -21.515 1.00 88.94 81 ALA A C 1
ATOM 624 O O . ALA A 1 81 ? 7.283 -3.931 -21.452 1.00 88.94 81 ALA A O 1
ATOM 625 N N . ASN A 1 82 ? 7.133 -1.923 -22.427 1.00 88.06 82 ASN A N 1
ATOM 626 C CA . ASN A 1 82 ? 8.265 -2.065 -23.329 1.00 88.06 82 ASN A CA 1
ATOM 627 C C . ASN A 1 82 ? 9.314 -1.016 -22.961 1.00 88.06 82 ASN A C 1
ATOM 629 O O . ASN A 1 82 ? 9.034 0.179 -23.027 1.00 88.06 82 ASN A O 1
ATOM 633 N N . ILE A 1 83 ? 10.507 -1.462 -22.574 1.00 87.94 83 ILE A N 1
ATOM 634 C CA . ILE A 1 83 ? 11.643 -0.578 -22.307 1.00 87.94 83 ILE A CA 1
ATOM 635 C C . ILE A 1 83 ? 12.654 -0.786 -23.424 1.00 87.94 83 ILE A C 1
ATOM 637 O O . ILE A 1 83 ? 13.227 -1.869 -23.563 1.00 87.94 83 ILE A O 1
ATOM 641 N N . ARG A 1 84 ? 12.856 0.243 -24.244 1.00 81.88 84 ARG A N 1
ATOM 642 C CA . ARG A 1 84 ? 13.795 0.198 -25.366 1.00 81.88 84 ARG A CA 1
ATOM 643 C C . ARG A 1 84 ? 14.442 1.558 -25.557 1.00 81.88 84 ARG A C 1
ATOM 645 O O . ARG A 1 84 ? 13.757 2.570 -25.528 1.00 81.88 84 ARG A O 1
ATOM 652 N N . GLU A 1 85 ? 15.756 1.560 -25.800 1.00 83.00 85 GLU A N 1
ATOM 653 C CA . GLU A 1 85 ? 16.519 2.788 -26.091 1.00 83.00 85 GLU A CA 1
ATOM 654 C C . GLU A 1 85 ? 16.292 3.878 -25.027 1.00 83.00 85 GLU A C 1
ATOM 656 O O . GLU A 1 85 ? 16.198 5.057 -25.337 1.00 83.00 85 GLU A O 1
ATOM 661 N N . GLY A 1 86 ? 16.169 3.463 -23.762 1.00 76.75 86 GLY A N 1
ATOM 662 C CA . GLY A 1 86 ? 15.986 4.359 -22.623 1.00 76.75 86 GLY A CA 1
ATOM 663 C C . GLY A 1 86 ? 14.572 4.889 -22.465 1.00 76.75 86 GLY A C 1
ATOM 664 O O . GLY A 1 86 ? 14.324 5.613 -21.514 1.00 76.75 86 GLY A O 1
ATOM 665 N N . GLU A 1 87 ? 13.626 4.525 -23.326 1.00 78.38 87 GLU A N 1
ATOM 666 C CA . GLU A 1 87 ? 12.228 4.924 -23.206 1.00 78.38 87 GLU A CA 1
ATOM 667 C C . GLU A 1 87 ? 11.371 3.787 -22.644 1.00 78.38 87 GLU A C 1
ATOM 669 O O . GLU A 1 87 ? 11.385 2.669 -23.163 1.00 78.38 87 GLU A O 1
ATOM 674 N N . LEU A 1 88 ? 10.565 4.099 -21.626 1.00 83.06 88 LEU A N 1
ATOM 675 C CA . LEU A 1 88 ? 9.454 3.259 -21.183 1.00 83.06 88 LEU A CA 1
ATOM 676 C C . LEU A 1 88 ? 8.197 3.601 -21.994 1.00 83.06 88 LEU A C 1
ATOM 678 O O . LEU A 1 88 ? 7.680 4.717 -21.926 1.00 83.06 88 LEU A O 1
ATOM 682 N N . ARG A 1 89 ? 7.672 2.620 -22.727 1.00 82.38 89 ARG A N 1
ATOM 683 C CA . ARG A 1 89 ? 6.400 2.699 -23.455 1.00 82.38 89 ARG A CA 1
ATOM 684 C C . ARG A 1 89 ? 5.434 1.661 -22.912 1.00 82.38 89 ARG A C 1
ATOM 686 O O . ARG A 1 89 ? 5.795 0.503 -22.738 1.00 82.38 89 ARG A O 1
ATOM 693 N N . ILE A 1 90 ? 4.193 2.068 -22.674 1.00 84.56 90 ILE A N 1
ATOM 694 C CA . ILE A 1 90 ? 3.141 1.170 -22.194 1.00 84.56 90 ILE A CA 1
ATOM 695 C C . ILE A 1 90 ? 2.167 0.930 -23.335 1.00 84.56 90 ILE A C 1
ATOM 697 O O . ILE A 1 90 ? 1.540 1.854 -23.857 1.00 84.56 90 ILE A O 1
ATOM 701 N N . HIS A 1 91 ? 2.061 -0.331 -23.726 1.00 83.06 91 HIS A N 1
ATOM 702 C CA . HIS A 1 91 ? 1.101 -0.809 -24.702 1.00 83.06 91 HIS A CA 1
ATOM 703 C C . HIS A 1 91 ? -0.008 -1.560 -23.976 1.00 83.06 91 HIS A C 1
ATOM 705 O O . HIS A 1 91 ? 0.225 -2.161 -22.935 1.00 83.06 91 HIS A O 1
ATOM 711 N N . ARG A 1 92 ? -1.215 -1.552 -24.533 1.00 77.94 92 ARG A N 1
ATOM 712 C CA . ARG A 1 92 ? -2.327 -2.351 -24.022 1.00 77.94 92 ARG A CA 1
ATOM 713 C C . ARG A 1 92 ? -2.839 -3.256 -25.125 1.00 77.94 92 ARG A C 1
ATOM 715 O O . ARG A 1 92 ? -2.960 -2.820 -26.270 1.00 77.94 92 ARG A O 1
ATOM 722 N N . LEU A 1 93 ? -3.136 -4.503 -24.772 1.00 71.62 93 LEU A N 1
ATOM 723 C CA . LEU A 1 93 ? -3.572 -5.515 -25.733 1.00 71.62 93 LEU A CA 1
ATOM 724 C C . LEU A 1 93 ? -4.944 -5.186 -26.356 1.00 71.62 93 LEU A C 1
ATOM 726 O O . LEU A 1 93 ? -5.186 -5.500 -27.520 1.00 71.62 93 LEU A O 1
ATOM 730 N N . ARG A 1 94 ? -5.830 -4.517 -25.605 1.00 70.81 94 ARG A N 1
ATOM 731 C CA . ARG A 1 94 ? -7.195 -4.152 -26.021 1.00 70.81 94 ARG A CA 1
ATOM 732 C C . ARG A 1 94 ? -7.348 -2.629 -26.103 1.00 70.81 94 ARG A C 1
ATOM 734 O O . ARG A 1 94 ? -7.056 -1.920 -25.145 1.00 70.81 94 ARG A O 1
ATOM 741 N N . ARG A 1 95 ? -7.795 -2.118 -27.258 1.00 59.47 95 ARG A N 1
ATOM 742 C CA . ARG 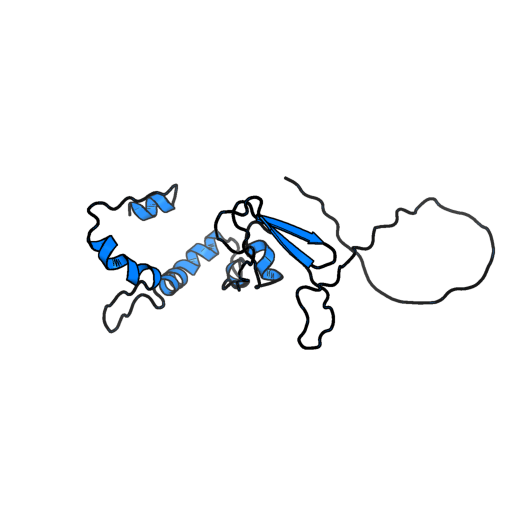A 1 95 ? -7.948 -0.669 -27.526 1.00 59.47 95 ARG A CA 1
ATOM 743 C C . ARG A 1 95 ? -9.265 -0.065 -27.020 1.00 59.47 95 ARG A C 1
ATOM 745 O O . ARG A 1 95 ? -9.359 1.156 -26.953 1.00 59.47 95 ARG A O 1
ATOM 752 N N . ASP A 1 96 ? -10.246 -0.893 -26.663 1.00 57.28 96 ASP A N 1
ATOM 753 C CA . ASP A 1 96 ? -11.658 -0.478 -26.591 1.00 57.28 96 ASP A CA 1
ATOM 754 C C . ASP A 1 96 ? -12.163 -0.064 -25.198 1.00 57.28 96 ASP A C 1
ATOM 756 O O . ASP A 1 96 ? -13.302 0.378 -25.074 1.00 57.28 96 ASP A O 1
ATOM 760 N N . ASP A 1 97 ? -11.340 -0.127 -24.148 1.00 56.16 97 ASP A N 1
ATOM 761 C CA . ASP A 1 97 ? -11.826 0.096 -22.773 1.00 56.16 97 ASP A CA 1
ATOM 762 C C . ASP A 1 97 ? -11.905 1.579 -22.356 1.00 56.16 97 ASP A C 1
ATOM 764 O O . ASP A 1 97 ? -12.173 1.885 -21.197 1.00 56.16 97 ASP A O 1
ATOM 768 N N . GLY A 1 98 ? -11.652 2.530 -23.264 1.00 54.22 98 GLY A N 1
ATOM 769 C CA . GLY A 1 98 ? -11.753 3.973 -22.976 1.00 54.22 98 GLY A CA 1
ATOM 770 C C . GLY A 1 98 ? -10.745 4.507 -21.943 1.00 54.22 98 GLY A C 1
ATOM 771 O O . GLY A 1 98 ? -10.780 5.686 -21.592 1.00 54.22 98 GLY A O 1
ATOM 772 N N . ILE A 1 99 ? -9.829 3.663 -21.465 1.00 56.97 99 ILE A N 1
ATOM 773 C CA . ILE A 1 99 ? -8.777 4.013 -20.511 1.00 56.97 99 ILE A CA 1
ATOM 774 C C . ILE A 1 99 ? -7.538 4.436 -21.302 1.00 56.97 99 ILE A C 1
ATOM 776 O O . ILE A 1 99 ? -7.012 3.671 -22.110 1.00 56.97 99 ILE A O 1
ATOM 780 N N . SER A 1 100 ? -7.064 5.659 -21.057 1.00 58.50 100 SER A N 1
ATOM 781 C CA . SER A 1 100 ? -5.842 6.190 -21.671 1.00 58.50 100 SER A CA 1
ATOM 782 C C . SER A 1 100 ? -4.650 5.256 -21.427 1.00 58.50 100 SER A C 1
ATOM 784 O O . SER A 1 100 ? -4.507 4.691 -20.342 1.00 58.50 100 SER A O 1
ATOM 786 N N . SER A 1 101 ? -3.759 5.116 -22.411 1.00 62.50 101 SER A N 1
ATOM 787 C CA . SER A 1 101 ? -2.472 4.419 -22.251 1.00 62.50 101 SER A CA 1
ATOM 788 C C . SER A 1 101 ? -1.486 5.194 -21.368 1.00 62.50 101 SER A C 1
ATOM 790 O O . SER A 1 101 ? -0.423 4.683 -21.029 1.00 62.50 101 SER A O 1
ATOM 792 N N . ILE A 1 102 ? -1.828 6.432 -20.999 1.00 66.25 102 ILE A N 1
ATOM 793 C CA . ILE A 1 102 ? -1.049 7.263 -20.086 1.00 66.25 102 ILE A CA 1
ATOM 794 C C . ILE A 1 102 ? -1.339 6.805 -18.655 1.00 66.25 102 ILE A C 1
ATOM 796 O O . ILE A 1 102 ? -2.487 6.807 -18.204 1.00 66.25 102 ILE A O 1
ATOM 800 N N . ARG A 1 103 ? -0.286 6.410 -17.940 1.00 72.81 103 ARG A N 1
ATOM 801 C CA . ARG A 1 103 ? -0.334 6.078 -16.513 1.00 72.81 103 ARG A CA 1
ATOM 802 C C . ARG A 1 103 ? 0.181 7.264 -15.713 1.00 72.81 103 ARG A C 1
ATOM 804 O O . ARG A 1 103 ? 1.158 7.898 -16.108 1.00 72.81 103 ARG A O 1
ATOM 811 N N . SER A 1 104 ? -0.487 7.574 -14.605 1.00 75.69 104 SER A N 1
ATOM 812 C CA . SER A 1 104 ? 0.009 8.585 -13.681 1.00 75.69 104 SER A CA 1
ATOM 813 C C . SER A 1 104 ? 1.201 8.030 -12.916 1.00 75.69 104 SER A C 1
ATOM 815 O O . SER A 1 104 ? 1.151 6.933 -12.357 1.00 75.69 104 SER A O 1
ATOM 817 N N . ILE A 1 105 ? 2.268 8.816 -12.892 1.00 83.94 105 ILE A N 1
ATOM 818 C CA . ILE A 1 105 ? 3.382 8.596 -11.984 1.00 83.94 105 ILE A CA 1
ATOM 819 C C . ILE A 1 105 ? 2.892 8.935 -10.575 1.00 83.94 105 ILE A C 1
ATOM 821 O O . ILE A 1 105 ? 2.222 9.950 -10.373 1.00 83.94 105 ILE A O 1
ATOM 825 N N . GLN A 1 106 ? 3.188 8.062 -9.621 1.00 84.38 106 GLN A N 1
ATOM 826 C CA . GLN A 1 106 ? 2.820 8.216 -8.221 1.00 84.38 106 GLN A CA 1
ATOM 827 C C . GLN A 1 106 ? 4.083 8.285 -7.370 1.00 84.38 106 GLN A C 1
ATOM 829 O O . GLN A 1 106 ? 5.066 7.600 -7.647 1.00 84.38 106 GLN A O 1
ATOM 834 N N . THR A 1 107 ? 4.041 9.100 -6.323 1.00 87.38 107 THR A N 1
ATOM 835 C CA . THR A 1 107 ? 5.104 9.150 -5.320 1.00 87.38 107 THR A CA 1
ATOM 836 C C . THR A 1 107 ? 4.702 8.266 -4.148 1.00 87.38 107 THR A C 1
ATOM 838 O O . THR A 1 107 ? 3.615 8.431 -3.599 1.00 87.38 107 THR A O 1
ATOM 841 N N . LEU A 1 108 ? 5.562 7.322 -3.778 1.00 85.56 108 LEU A N 1
ATOM 842 C CA . LEU A 1 108 ? 5.397 6.502 -2.586 1.00 85.56 108 LEU A CA 1
ATOM 843 C C . LEU A 1 108 ? 5.493 7.378 -1.334 1.00 85.56 108 LEU A C 1
ATOM 845 O O . LEU A 1 108 ? 6.434 8.154 -1.184 1.00 85.56 108 LEU A O 1
ATOM 849 N N . GLU A 1 109 ? 4.530 7.210 -0.430 1.00 82.69 109 GLU A N 1
ATOM 850 C CA . GLU A 1 109 ? 4.526 7.847 0.896 1.00 82.69 109 GLU A CA 1
ATOM 851 C C . GLU A 1 109 ? 5.301 7.029 1.946 1.00 82.69 109 GLU A C 1
ATOM 853 O O . GLU A 1 109 ? 5.470 7.489 3.069 1.00 82.69 109 GLU A O 1
ATOM 858 N N . ILE A 1 110 ? 5.762 5.826 1.585 1.00 80.94 110 ILE A N 1
ATOM 859 C CA . ILE A 1 110 ? 6.485 4.912 2.477 1.00 80.94 110 ILE A CA 1
ATOM 860 C C . ILE A 1 110 ? 7.922 5.405 2.644 1.00 80.94 110 ILE A C 1
ATO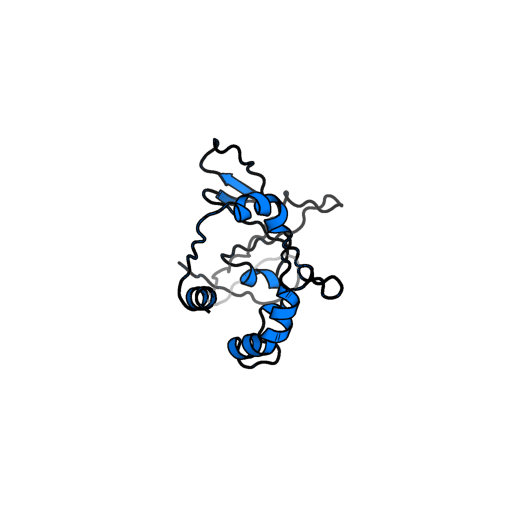M 862 O O . ILE A 1 110 ? 8.624 5.667 1.661 1.00 80.94 110 ILE A O 1
ATOM 866 N N . GLU A 1 111 ? 8.377 5.482 3.890 1.00 82.81 111 GLU A N 1
ATOM 867 C CA . GLU A 1 111 ? 9.766 5.802 4.212 1.00 82.81 111 GLU A CA 1
ATOM 868 C C . GLU A 1 111 ? 10.595 4.531 4.418 1.00 82.81 111 GLU A C 1
ATOM 870 O O . GLU A 1 111 ? 10.119 3.530 4.952 1.00 82.81 111 GLU A O 1
ATOM 875 N N . LEU A 1 112 ? 11.881 4.576 4.050 1.00 79.94 112 LEU A N 1
ATOM 876 C CA . LEU A 1 112 ? 12.780 3.418 4.154 1.00 79.94 112 LEU A CA 1
ATOM 877 C C . LEU A 1 112 ? 12.846 2.853 5.587 1.00 79.94 112 LEU A C 1
ATOM 879 O O . LEU A 1 112 ? 12.913 1.643 5.784 1.00 79.94 112 LEU A O 1
ATOM 883 N N . ALA A 1 113 ? 12.776 3.716 6.602 1.00 80.62 113 ALA A N 1
ATOM 884 C CA . ALA A 1 113 ? 12.792 3.303 8.004 1.00 80.62 113 ALA A CA 1
ATOM 885 C C . ALA A 1 113 ? 11.591 2.421 8.398 1.00 80.62 113 ALA A C 1
ATOM 887 O O . ALA A 1 113 ? 11.720 1.589 9.296 1.00 80.62 113 ALA A O 1
ATOM 888 N N . GLU A 1 114 ? 10.446 2.561 7.722 1.00 81.88 114 GLU A N 1
ATOM 889 C CA . GLU A 1 114 ? 9.234 1.794 8.027 1.00 81.88 114 GLU A CA 1
ATOM 890 C C . GLU A 1 114 ? 9.394 0.314 7.653 1.00 81.88 114 GLU A C 1
ATOM 892 O O . GLU A 1 114 ? 8.882 -0.555 8.363 1.00 81.88 114 GLU A O 1
ATOM 897 N N . ILE A 1 115 ? 10.177 0.021 6.607 1.00 83.75 115 ILE A N 1
ATOM 898 C CA . ILE A 1 115 ? 10.415 -1.342 6.109 1.00 83.75 115 ILE A CA 1
ATOM 899 C C . ILE A 1 115 ? 11.663 -2.014 6.696 1.00 83.75 115 ILE A C 1
ATOM 901 O O . ILE A 1 115 ? 11.903 -3.194 6.450 1.00 83.75 115 ILE A O 1
ATOM 905 N N . MET A 1 116 ? 12.475 -1.292 7.470 1.00 87.38 116 MET A N 1
ATOM 906 C CA . MET A 1 116 ? 13.662 -1.847 8.124 1.00 87.38 116 MET A CA 1
ATOM 907 C C . MET A 1 116 ? 13.369 -2.298 9.556 1.00 87.38 116 MET A C 1
ATOM 909 O O . MET A 1 116 ? 12.446 -1.817 10.199 1.00 87.38 116 MET A O 1
ATOM 913 N N . LYS A 1 117 ? 14.209 -3.179 10.113 1.00 87.00 117 LYS A N 1
ATOM 914 C CA . LYS A 1 117 ? 14.096 -3.597 11.525 1.00 87.00 117 LYS A CA 1
ATOM 915 C C . LYS A 1 117 ? 14.473 -2.500 12.528 1.00 87.00 117 LYS A C 1
ATOM 917 O O . LYS A 1 117 ? 14.068 -2.569 13.685 1.00 87.00 117 LYS A O 1
ATOM 922 N N . GLY A 1 118 ? 15.255 -1.503 12.110 1.00 88.81 118 GLY A N 1
ATOM 923 C CA . GLY A 1 118 ? 15.762 -0.463 13.006 1.00 88.81 118 GLY A CA 1
ATOM 924 C C . GLY A 1 118 ? 16.586 -1.061 14.151 1.00 88.81 118 GLY A C 1
ATOM 925 O O . GLY A 1 118 ? 17.503 -1.843 13.916 1.00 88.81 118 GLY A O 1
ATOM 926 N N . SER A 1 119 ? 16.240 -0.707 15.389 1.00 90.75 119 SER A N 1
ATOM 927 C CA . SER A 1 119 ? 16.894 -1.191 16.612 1.00 90.75 119 SER A CA 1
ATOM 928 C C . SER A 1 119 ? 16.373 -2.539 17.132 1.00 90.75 119 SER A C 1
ATOM 930 O O . SER A 1 119 ? 16.753 -2.937 18.230 1.00 90.75 119 SER A O 1
ATOM 932 N N . PHE A 1 120 ? 15.474 -3.215 16.410 1.00 93.94 120 PHE A N 1
ATOM 933 C CA . PHE A 1 120 ? 14.883 -4.488 16.834 1.00 93.94 120 PHE A CA 1
ATOM 934 C C . PHE A 1 120 ? 15.556 -5.692 16.166 1.00 93.94 120 PHE A C 1
ATOM 936 O O . PHE A 1 120 ? 15.992 -5.633 15.014 1.00 93.94 120 PHE A O 1
ATOM 943 N N . ASP A 1 121 ? 15.555 -6.831 16.857 1.00 94.12 121 ASP A N 1
ATOM 944 C CA . ASP A 1 121 ? 16.148 -8.068 16.337 1.00 94.12 121 ASP A CA 1
ATOM 945 C C . ASP A 1 121 ? 15.262 -8.722 15.261 1.00 94.12 121 ASP A C 1
ATOM 947 O O . ASP A 1 121 ? 15.760 -9.279 14.270 1.00 94.12 121 ASP A O 1
ATOM 951 N N . HIS A 1 122 ? 13.937 -8.586 15.411 1.00 95.56 122 HIS A N 1
ATOM 952 C CA . HIS A 1 122 ? 12.912 -9.195 14.560 1.00 95.56 122 HIS A CA 1
ATOM 953 C C . HIS A 1 122 ? 11.834 -8.190 14.120 1.00 95.56 122 HIS A C 1
ATOM 955 O O . HIS A 1 122 ? 11.404 -7.350 14.908 1.00 95.56 122 HIS A O 1
ATOM 961 N N . PHE A 1 123 ? 11.318 -8.343 12.893 1.00 93.75 123 PHE A N 1
ATOM 962 C CA . PHE A 1 123 ? 10.208 -7.527 12.372 1.00 93.75 123 PHE A CA 1
ATOM 963 C C . PHE A 1 123 ? 8.944 -7.643 13.220 1.00 93.75 123 PHE A C 1
ATOM 965 O O . PHE A 1 123 ? 8.371 -6.633 13.601 1.00 93.75 123 PHE A O 1
ATOM 972 N N . MET A 1 124 ? 8.572 -8.860 13.622 1.00 96.12 124 MET A N 1
ATOM 973 C CA . MET A 1 124 ? 7.407 -9.072 14.485 1.00 96.12 124 MET A CA 1
ATOM 974 C C . MET A 1 124 ? 7.521 -8.306 15.812 1.00 96.12 124 MET A C 1
ATOM 976 O O . MET A 1 124 ? 6.532 -7.777 16.308 1.00 96.12 124 MET A O 1
ATOM 980 N N . GLN A 1 125 ? 8.725 -8.219 16.387 1.00 96.62 125 GLN A N 1
ATOM 981 C CA . GLN A 1 125 ? 8.949 -7.447 17.607 1.00 96.62 125 GLN A CA 1
ATOM 982 C C . GLN A 1 125 ? 8.758 -5.951 17.339 1.00 96.62 125 GLN A C 1
ATOM 984 O O . GLN A 1 125 ? 8.005 -5.313 18.068 1.00 96.62 125 GLN A O 1
ATOM 989 N N . LYS A 1 126 ? 9.375 -5.415 16.278 1.00 95.62 126 LYS A N 1
ATOM 990 C CA . LYS A 1 126 ? 9.166 -4.029 15.834 1.00 95.62 126 LYS A CA 1
ATOM 991 C C . LYS A 1 126 ? 7.675 -3.724 15.664 1.00 95.62 126 LYS A C 1
ATOM 993 O O . LYS A 1 126 ? 7.162 -2.829 16.322 1.00 95.62 126 LYS A O 1
ATOM 998 N N . GLU A 1 127 ? 6.965 -4.526 14.874 1.00 95.12 127 GLU A N 1
ATOM 999 C 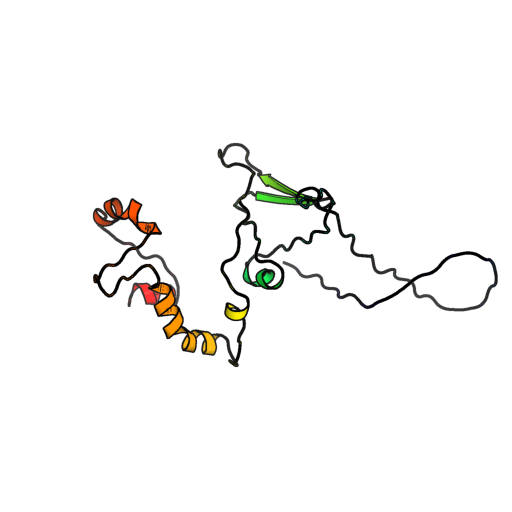CA . GLU A 1 127 ? 5.541 -4.336 14.572 1.00 95.12 127 GLU A CA 1
ATOM 1000 C C . GLU A 1 127 ? 4.655 -4.374 15.823 1.00 95.12 127 GLU A C 1
ATOM 1002 O O . GLU A 1 127 ? 3.709 -3.596 15.923 1.00 95.12 127 GLU A O 1
ATOM 1007 N N . ILE A 1 128 ? 4.957 -5.235 16.805 1.00 96.69 128 ILE A N 1
ATOM 1008 C CA . ILE A 1 128 ? 4.240 -5.261 18.091 1.00 96.69 128 ILE A CA 1
ATOM 1009 C C . ILE A 1 128 ? 4.493 -3.975 18.890 1.00 96.69 128 ILE A C 1
ATOM 1011 O O . ILE A 1 128 ? 3.554 -3.407 19.449 1.00 96.69 128 ILE A O 1
ATOM 1015 N N . TYR A 1 129 ? 5.739 -3.500 18.947 1.00 96.31 129 TYR A N 1
ATOM 1016 C CA . TYR A 1 129 ? 6.096 -2.285 19.688 1.00 96.31 129 TYR A CA 1
ATOM 1017 C C . TYR A 1 129 ? 5.616 -0.998 19.001 1.00 96.31 129 TYR A C 1
ATOM 1019 O O . TYR A 1 129 ? 5.344 -0.015 19.686 1.00 96.31 129 TYR A O 1
ATOM 1027 N N . GLU A 1 130 ? 5.454 -1.006 17.678 1.00 95.31 130 GLU A N 1
ATOM 1028 C CA . GLU A 1 130 ? 4.959 0.124 16.878 1.00 95.31 130 GLU A CA 1
ATOM 1029 C C . GLU A 1 130 ? 3.424 0.234 16.846 1.00 95.31 130 GLU A C 1
ATOM 1031 O O . GLU A 1 130 ? 2.877 1.192 16.291 1.00 95.31 130 GLU A O 1
ATOM 1036 N N . GLN A 1 131 ? 2.689 -0.697 17.470 1.00 97.19 131 GLN A N 1
ATOM 1037 C CA . GLN A 1 131 ? 1.221 -0.649 17.527 1.00 97.19 131 GLN A CA 1
ATOM 1038 C C . GLN A 1 131 ? 0.652 0.670 18.084 1.00 97.19 131 GLN A C 1
ATOM 1040 O O . GLN A 1 131 ? -0.309 1.170 17.491 1.00 97.19 131 GLN A O 1
ATOM 1045 N N . PRO A 1 132 ? 1.193 1.286 19.162 1.00 97.12 132 PRO A N 1
ATOM 1046 C CA . PRO A 1 132 ? 0.660 2.547 19.680 1.00 97.12 132 PRO A CA 1
ATOM 1047 C C . PRO A 1 132 ? 0.704 3.668 18.638 1.00 97.12 132 PRO A C 1
ATOM 1049 O O . PRO A 1 132 ? -0.280 4.383 18.449 1.00 97.12 132 PRO A O 1
ATOM 1052 N N . GLU A 1 133 ? 1.819 3.786 17.917 1.00 95.56 133 GLU A N 1
ATOM 1053 C CA . GLU A 1 133 ? 1.969 4.766 16.845 1.00 95.56 133 GLU A CA 1
ATOM 1054 C C . GLU A 1 133 ? 1.071 4.430 15.648 1.00 95.56 133 GLU A C 1
ATOM 1056 O O . GLU A 1 133 ? 0.364 5.301 15.139 1.00 95.56 133 GLU A O 1
ATOM 1061 N N . SER A 1 134 ? 1.010 3.157 15.253 1.00 94.38 134 SER A N 1
ATOM 1062 C CA . SER A 1 134 ? 0.165 2.676 14.152 1.00 94.38 134 SER A CA 1
ATOM 1063 C C . SER A 1 134 ? -1.322 2.981 14.382 1.00 94.38 134 SER A C 1
ATOM 1065 O O . SER A 1 134 ? -2.037 3.404 13.466 1.00 94.38 134 SER A O 1
ATOM 1067 N N . VAL A 1 135 ? -1.799 2.841 15.622 1.00 95.81 135 VAL A N 1
ATOM 1068 C CA . VAL A 1 135 ? -3.173 3.190 16.015 1.00 95.81 135 VAL A CA 1
ATOM 1069 C C . VAL A 1 135 ? -3.401 4.704 15.931 1.00 95.81 135 VAL A C 1
ATOM 1071 O O . VAL A 1 135 ? -4.410 5.145 15.372 1.00 95.81 135 VAL A O 1
ATOM 1074 N N . VAL A 1 136 ? -2.454 5.521 16.404 1.00 95.94 136 VAL A N 1
ATOM 1075 C CA . VAL A 1 136 ? -2.527 6.989 16.278 1.00 95.94 136 VAL A CA 1
ATOM 1076 C C . VAL A 1 136 ? -2.543 7.421 14.809 1.00 95.94 136 VAL A C 1
ATOM 1078 O O . VAL A 1 136 ? -3.373 8.247 14.422 1.00 95.94 136 VAL A O 1
ATOM 1081 N N . ASN A 1 137 ? -1.698 6.829 13.966 1.00 93.81 137 ASN A N 1
ATOM 1082 C CA . ASN A 1 137 ? -1.643 7.103 12.528 1.00 93.81 137 ASN A CA 1
ATOM 1083 C C . ASN A 1 137 ? -2.938 6.691 11.816 1.00 93.81 137 ASN A C 1
ATOM 1085 O O . ASN A 1 137 ? -3.441 7.429 10.966 1.00 93.81 137 ASN A O 1
ATOM 1089 N N . THR A 1 138 ? -3.554 5.583 12.236 1.00 94.56 138 THR A N 1
ATOM 1090 C CA . THR A 1 138 ? -4.876 5.165 11.745 1.00 94.56 138 THR A CA 1
ATOM 1091 C C . THR A 1 138 ? -5.948 6.217 12.058 1.00 94.56 138 THR A C 1
ATOM 1093 O O . THR A 1 138 ? -6.778 6.534 11.203 1.00 94.56 138 THR A O 1
ATOM 1096 N N . MET A 1 139 ? -5.912 6.828 13.246 1.00 95.06 139 MET A N 1
ATOM 1097 C CA . MET A 1 139 ? -6.865 7.872 13.655 1.00 95.06 139 MET A CA 1
ATOM 1098 C C . MET A 1 139 ? -6.552 9.268 13.092 1.00 95.06 139 MET A C 1
ATOM 1100 O O . MET A 1 139 ? -7.452 10.114 13.023 1.00 95.06 139 MET A O 1
ATOM 1104 N N . ARG A 1 140 ? -5.305 9.525 12.680 1.00 93.56 140 ARG A N 1
ATOM 1105 C CA . ARG A 1 140 ? -4.822 10.834 12.212 1.00 93.56 140 ARG A CA 1
ATOM 1106 C C . ARG A 1 140 ? -5.695 11.377 11.078 1.00 93.56 140 ARG A C 1
ATOM 1108 O O . ARG A 1 140 ? -5.972 10.690 10.098 1.00 93.56 140 ARG A O 1
ATOM 1115 N N . GLY A 1 141 ? -6.174 12.613 11.238 1.00 93.00 141 GLY A N 1
ATOM 1116 C CA . GLY A 1 141 ? -7.063 13.282 10.277 1.00 93.00 141 GLY A CA 1
ATOM 1117 C C . GLY A 1 141 ? -8.480 12.696 10.175 1.00 93.00 141 GLY A C 1
ATOM 1118 O O . GLY A 1 141 ? -9.310 13.253 9.457 1.00 93.00 141 GLY A O 1
ATOM 1119 N N . ARG A 1 142 ? -8.778 11.602 10.892 1.00 95.12 142 ARG A N 1
ATOM 1120 C CA . ARG A 1 142 ? -10.079 10.916 10.876 1.00 95.12 142 ARG A CA 1
ATOM 1121 C C . ARG A 1 142 ? -10.878 11.137 12.153 1.00 95.12 142 ARG A C 1
ATOM 1123 O O . ARG A 1 142 ? -12.100 11.215 12.076 1.00 95.12 142 ARG A O 1
ATOM 1130 N N . VAL A 1 143 ? -10.224 11.258 13.305 1.00 96.06 143 VAL A N 1
ATOM 1131 C CA . VAL A 1 143 ? -10.873 11.493 14.604 1.00 96.06 143 VAL A CA 1
ATOM 1132 C C . VAL A 1 143 ? -10.543 12.899 15.094 1.00 96.06 143 VAL A C 1
ATOM 1134 O O . VAL A 1 143 ? -9.377 13.269 15.196 1.00 96.06 143 VAL A O 1
ATOM 1137 N N . ASN A 1 144 ? -11.571 13.688 15.402 1.00 94.88 144 ASN A N 1
ATOM 1138 C CA . ASN A 1 144 ? -11.427 14.966 16.088 1.00 94.88 144 ASN A CA 1
ATOM 1139 C C . ASN A 1 144 ? -11.894 14.793 17.539 1.00 94.88 144 ASN A C 1
ATOM 1141 O O . ASN A 1 144 ? -13.093 14.646 17.787 1.00 94.88 144 ASN A O 1
ATOM 1145 N N . PHE A 1 145 ? -10.940 14.788 18.472 1.00 93.62 145 PHE A N 1
ATOM 1146 C CA . PHE A 1 145 ? -11.197 14.539 19.892 1.00 93.62 145 PHE A CA 1
ATOM 1147 C C . PHE A 1 145 ? -11.934 15.697 20.580 1.00 93.62 145 PHE A C 1
ATOM 1149 O O . PHE A 1 145 ? -12.779 15.437 21.427 1.00 93.62 145 PHE A O 1
ATOM 1156 N N . ASP A 1 146 ? -11.720 16.949 20.164 1.00 95.06 146 ASP A N 1
ATOM 1157 C CA . ASP A 1 146 ? -12.397 18.112 20.761 1.00 95.06 146 ASP A CA 1
ATOM 1158 C C . ASP A 1 146 ? -13.906 18.100 20.468 1.00 95.06 146 ASP A C 1
ATOM 1160 O O . ASP A 1 146 ? -14.752 18.257 21.347 1.00 95.06 146 ASP A O 1
ATOM 1164 N N . SER A 1 147 ? -14.262 17.860 19.205 1.00 95.44 147 SER A N 1
ATOM 1165 C CA . SER A 1 147 ? -15.651 17.839 18.732 1.00 95.44 147 SER A CA 1
ATOM 1166 C C . SER A 1 147 ? -16.310 16.460 18.793 1.00 95.44 147 SER A C 1
ATOM 1168 O O . SER A 1 147 ? -17.496 16.355 18.478 1.00 95.44 147 SER A O 1
ATOM 1170 N N . HIS A 1 148 ? -15.563 15.418 19.175 1.00 94.06 148 HIS A N 1
ATOM 1171 C CA . HIS A 1 148 ? -16.006 14.020 19.213 1.00 94.06 148 HIS A CA 1
ATOM 1172 C C . HIS A 1 148 ? -16.598 13.533 17.875 1.00 94.06 148 HIS A C 1
ATOM 1174 O O . HIS A 1 148 ? -17.593 12.806 17.832 1.00 94.06 148 HIS A O 1
ATOM 1180 N N . LYS A 1 149 ? -16.002 13.956 16.753 1.00 94.62 149 LYS A N 1
ATOM 1181 C CA . LYS A 1 149 ? -16.467 13.619 15.397 1.00 94.62 149 LYS A CA 1
ATOM 1182 C C . LYS A 1 149 ? -15.475 12.733 14.661 1.00 94.62 149 LYS A C 1
ATOM 1184 O O . LYS A 1 149 ? -14.269 12.964 14.701 1.00 94.62 149 LYS A O 1
ATOM 1189 N N . ILE A 1 150 ? -16.014 11.773 13.910 1.00 95.00 150 ILE A N 1
ATOM 1190 C CA . ILE A 1 150 ? -15.255 10.887 13.024 1.00 95.00 150 ILE A CA 1
ATOM 1191 C C . ILE A 1 150 ? -15.575 11.246 11.573 1.00 95.00 150 ILE A C 1
ATOM 1193 O O . ILE A 1 150 ? -16.741 11.291 11.178 1.00 95.00 150 ILE A O 1
ATOM 1197 N N . THR A 1 151 ? -14.541 11.490 10.773 1.00 93.06 151 THR A N 1
ATOM 1198 C CA . THR A 1 151 ? -14.646 11.803 9.346 1.00 93.06 151 THR A CA 1
ATOM 1199 C C . THR A 1 151 ? -13.773 10.852 8.537 1.00 93.06 151 THR A C 1
ATOM 1201 O O . THR A 1 151 ? -12.550 10.908 8.589 1.00 93.06 151 THR A O 1
ATOM 1204 N N . LEU A 1 152 ? -14.405 9.994 7.737 1.00 94.19 152 LEU A N 1
ATOM 1205 C CA . LEU A 1 152 ? -13.718 9.097 6.807 1.00 94.19 152 LEU A CA 1
ATOM 1206 C C . LEU A 1 152 ? -13.793 9.689 5.397 1.00 94.19 152 LEU A C 1
ATOM 1208 O O . LEU A 1 152 ? -14.769 9.470 4.679 1.00 94.19 152 LEU A O 1
ATOM 1212 N N . GLY A 1 153 ? -12.778 10.473 5.016 1.00 92.50 153 GLY A N 1
ATOM 1213 C CA . GLY A 1 153 ? -12.761 11.245 3.765 1.00 92.50 153 GLY A CA 1
ATOM 1214 C C . GLY A 1 153 ? -13.091 10.414 2.521 1.00 92.50 153 GLY A C 1
ATOM 1215 O O . GLY A 1 153 ? -13.989 10.781 1.765 1.00 92.50 153 GLY A O 1
ATOM 1216 N N . GLY A 1 154 ? -12.462 9.243 2.376 1.00 92.25 154 GLY A N 1
ATOM 1217 C CA . GLY A 1 154 ? -12.691 8.333 1.245 1.00 92.25 154 GLY A CA 1
ATOM 1218 C C . GLY A 1 154 ? -14.099 7.727 1.173 1.00 92.25 154 GLY A C 1
ATOM 1219 O O . GLY A 1 154 ? -14.521 7.282 0.111 1.00 92.25 154 GLY A O 1
ATOM 1220 N N . LEU A 1 155 ? -14.862 7.746 2.272 1.00 93.75 155 LEU A N 1
ATOM 1221 C CA . LEU A 1 155 ? -16.224 7.202 2.320 1.00 93.75 155 LEU A CA 1
ATOM 1222 C C . LEU A 1 155 ? -17.309 8.280 2.265 1.00 93.75 155 LEU A C 1
ATOM 1224 O O . LEU A 1 155 ? -18.481 7.940 2.104 1.00 93.75 155 LEU A O 1
ATOM 1228 N N . LYS A 1 156 ? -16.955 9.568 2.372 1.00 92.81 156 LYS A N 1
ATOM 1229 C CA . LYS A 1 156 ? -17.909 10.680 2.530 1.00 92.81 156 LYS A CA 1
ATOM 1230 C C . LYS A 1 156 ? -19.010 10.681 1.463 1.00 92.81 156 LYS A C 1
ATOM 1232 O O . LYS A 1 156 ? -20.183 10.809 1.805 1.00 92.81 156 LYS A O 1
ATOM 1237 N N . THR A 1 157 ? -18.644 10.481 0.198 1.00 94.88 157 THR A N 1
ATOM 1238 C CA . THR A 1 157 ? -19.582 10.4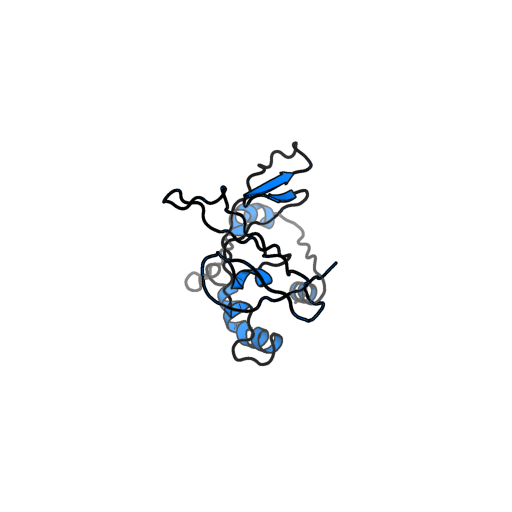52 -0.939 1.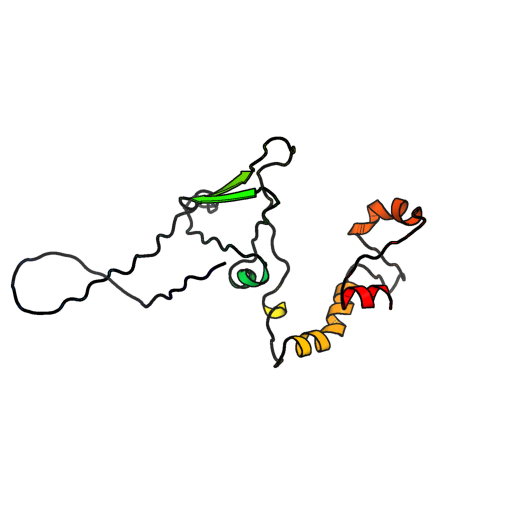00 94.88 157 THR A CA 1
ATOM 1239 C C . THR A 1 157 ? -20.502 9.226 -0.921 1.00 94.88 157 THR A C 1
ATOM 1241 O O . THR A 1 157 ? -21.628 9.285 -1.409 1.00 94.88 157 THR A O 1
ATOM 1244 N N . TYR A 1 158 ? -20.063 8.126 -0.305 1.00 94.94 158 TYR A N 1
ATOM 1245 C CA . TYR A 1 158 ? -20.790 6.856 -0.263 1.00 94.94 158 TYR A CA 1
ATOM 1246 C C . TYR A 1 158 ? -21.628 6.669 1.009 1.00 94.94 158 TYR A C 1
ATOM 1248 O O . TYR A 1 158 ? -22.490 5.789 1.039 1.00 94.94 158 TYR A O 1
ATOM 1256 N N . LEU A 1 159 ? -21.444 7.507 2.039 1.00 93.25 159 LEU A N 1
ATOM 1257 C CA . LEU A 1 159 ? -22.187 7.424 3.305 1.00 93.25 159 LEU A CA 1
ATOM 1258 C C . LEU A 1 159 ? -23.717 7.336 3.129 1.00 93.25 159 LEU A C 1
ATOM 1260 O O . LEU A 1 159 ? -24.322 6.499 3.799 1.00 93.25 159 LEU A O 1
ATOM 1264 N N . PRO A 1 160 ? -24.380 8.109 2.241 1.00 94.44 160 PRO A N 1
ATOM 1265 C CA . PRO A 1 160 ? -25.829 7.986 2.044 1.00 94.44 160 PRO A CA 1
ATOM 1266 C C . PRO A 1 160 ? -26.259 6.617 1.501 1.00 94.44 160 PRO A C 1
ATOM 1268 O O . PRO A 1 160 ? -27.350 6.135 1.804 1.00 94.44 160 PRO A O 1
ATOM 1271 N N . THR A 1 161 ? -25.412 5.978 0.695 1.00 95.56 161 THR A N 1
ATOM 1272 C CA . THR A 1 161 ? -25.661 4.633 0.167 1.00 95.56 161 THR A CA 1
ATOM 1273 C C . THR A 1 161 ? -25.429 3.588 1.248 1.00 95.56 161 THR A C 1
ATOM 1275 O O . THR A 1 161 ? -26.325 2.787 1.502 1.00 95.56 161 THR A O 1
ATOM 1278 N N . ILE A 1 162 ? -24.299 3.666 1.958 1.00 95.25 162 ILE A N 1
ATOM 1279 C CA . ILE A 1 162 ? -23.953 2.752 3.057 1.00 95.25 162 ILE A CA 1
ATOM 1280 C C . ILE A 1 162 ? -25.042 2.760 4.140 1.00 95.25 162 ILE A C 1
ATOM 1282 O O . ILE A 1 162 ? -25.470 1.700 4.587 1.00 95.25 162 ILE A O 1
ATOM 1286 N N . ARG A 1 163 ? -25.576 3.935 4.508 1.00 95.00 163 ARG A N 1
ATOM 1287 C CA . ARG A 1 163 ? -26.646 4.066 5.520 1.00 95.00 163 ARG A CA 1
ATOM 1288 C C . ARG A 1 163 ? -27.974 3.414 5.125 1.00 95.00 163 ARG A C 1
ATOM 1290 O O . ARG A 1 163 ? -28.801 3.177 5.998 1.00 95.00 163 ARG A O 1
ATOM 1297 N N . ARG A 1 16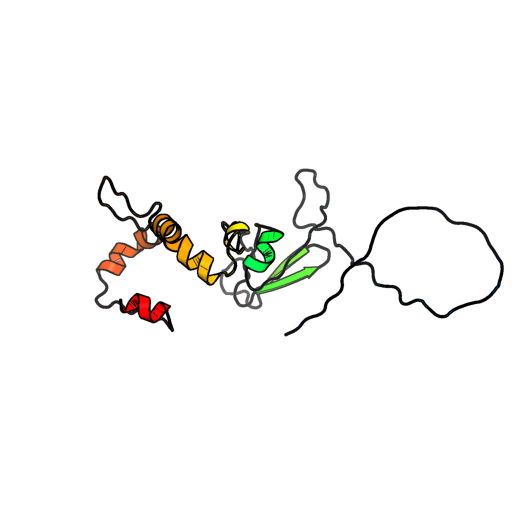4 ? -28.203 3.152 3.834 1.00 97.12 164 ARG A N 1
ATOM 1298 C CA . ARG A 1 164 ? -29.413 2.475 3.335 1.00 97.12 164 ARG A CA 1
ATOM 1299 C C . ARG A 1 164 ? -29.226 0.966 3.169 1.00 97.12 164 ARG A C 1
ATOM 1301 O O . ARG A 1 164 ? -30.206 0.265 2.911 1.00 97.12 164 ARG A O 1
ATOM 1308 N N . CYS A 1 165 ? -28.000 0.458 3.294 1.00 96.69 165 CYS A N 1
ATOM 1309 C CA . CYS A 1 165 ? -27.721 -0.967 3.185 1.00 96.69 165 CYS A CA 1
ATOM 1310 C C . CYS A 1 165 ? -28.388 -1.737 4.332 1.00 96.69 165 CYS A C 1
ATOM 1312 O O . CYS A 1 165 ? -28.325 -1.338 5.490 1.00 96.69 165 CYS A O 1
ATOM 1314 N N . ARG A 1 166 ? -29.012 -2.875 4.007 1.00 97.56 166 ARG A N 1
ATOM 1315 C CA . ARG A 1 166 ? -29.675 -3.758 4.988 1.00 97.56 166 ARG A CA 1
ATOM 1316 C C . ARG A 1 166 ? -28.777 -4.885 5.500 1.00 97.56 166 ARG A C 1
ATOM 1318 O O . ARG A 1 166 ? -29.174 -5.625 6.390 1.00 97.56 166 ARG A O 1
ATOM 1325 N N . ARG A 1 167 ? -27.603 -5.058 4.892 1.00 97.12 167 ARG A N 1
ATOM 1326 C CA . ARG A 1 167 ? -26.648 -6.121 5.201 1.00 97.12 167 ARG A CA 1
ATOM 1327 C C . ARG A 1 167 ? -25.234 -5.624 4.939 1.00 97.12 167 ARG A C 1
ATOM 1329 O O . ARG A 1 167 ? -24.992 -5.012 3.900 1.00 97.12 167 ARG A O 1
ATOM 1336 N N . ILE A 1 168 ? -24.329 -5.926 5.863 1.00 95.00 168 ILE A N 1
ATOM 1337 C CA . ILE A 1 168 ? -22.883 -5.756 5.713 1.00 95.00 168 ILE A CA 1
ATOM 1338 C C . ILE A 1 168 ? -22.288 -7.160 5.605 1.00 95.00 168 ILE A C 1
ATOM 1340 O O . ILE A 1 168 ? -22.704 -8.062 6.330 1.00 95.00 168 ILE A O 1
ATOM 1344 N N . VAL A 1 169 ? -21.373 -7.360 4.660 1.00 96.25 169 VAL A N 1
ATOM 1345 C CA . VAL A 1 169 ? -20.688 -8.638 4.446 1.00 96.25 169 VAL A CA 1
ATOM 1346 C C . VAL A 1 169 ? -19.196 -8.385 4.576 1.00 96.25 169 VAL A C 1
ATOM 1348 O O . VAL A 1 169 ? -18.659 -7.548 3.855 1.00 96.25 169 VAL A O 1
ATOM 1351 N N . PHE A 1 170 ? -18.545 -9.110 5.479 1.00 96.56 170 PHE A N 1
ATOM 1352 C CA . PHE A 1 170 ? -17.094 -9.108 5.624 1.00 96.56 170 PHE A CA 1
ATOM 1353 C C . PHE A 1 170 ? -16.522 -10.326 4.896 1.00 96.56 170 PHE A C 1
ATOM 1355 O O . PHE A 1 170 ? -17.014 -11.439 5.073 1.00 96.56 170 PHE A O 1
ATOM 1362 N N . ILE A 1 171 ? -15.507 -10.110 4.059 1.00 97.00 171 ILE A N 1
ATOM 1363 C CA . ILE A 1 171 ? -14.805 -11.159 3.310 1.00 97.00 171 ILE A CA 1
ATOM 1364 C C . ILE A 1 171 ? -13.324 -11.027 3.658 1.00 97.00 171 ILE A C 1
ATOM 1366 O O . ILE A 1 171 ? -12.720 -10.000 3.360 1.00 97.00 171 ILE A O 1
ATOM 1370 N N . ALA A 1 172 ? -12.761 -12.029 4.331 1.00 96.31 172 ALA A N 1
ATOM 1371 C CA . ALA A 1 172 ? -11.380 -12.023 4.809 1.00 96.31 172 ALA A CA 1
ATOM 1372 C C . ALA A 1 172 ? -10.886 -13.455 5.085 1.00 96.31 172 ALA A C 1
ATOM 1374 O O . ALA A 1 172 ? -11.695 -14.371 5.233 1.00 96.31 172 ALA A O 1
ATOM 1375 N N . CYS A 1 173 ? -9.565 -13.625 5.206 1.00 96.94 173 CYS A N 1
ATOM 1376 C CA . CYS A 1 173 ? -8.901 -14.885 5.556 1.00 96.94 173 CYS A CA 1
ATOM 1377 C C . CYS A 1 173 ? -7.925 -14.671 6.730 1.00 96.94 173 CYS A C 1
ATOM 1379 O O . CYS A 1 173 ? -7.406 -13.570 6.910 1.00 96.94 173 CYS A O 1
ATOM 1381 N N . GLY A 1 174 ? -7.646 -15.716 7.516 1.00 96.88 174 GLY A N 1
ATOM 1382 C CA . GLY A 1 174 ? -6.609 -15.692 8.561 1.00 96.88 174 GLY A CA 1
ATOM 1383 C C . GLY A 1 174 ? -6.825 -14.630 9.650 1.00 96.88 174 GLY A C 1
ATOM 1384 O O . GLY A 1 174 ? -7.928 -14.473 10.171 1.00 96.88 174 GLY A O 1
ATOM 1385 N N . THR A 1 175 ? -5.773 -13.884 9.999 1.00 95.75 175 THR A N 1
ATOM 1386 C CA . THR A 1 175 ? -5.824 -12.826 11.028 1.00 95.75 175 THR A CA 1
ATOM 1387 C C . THR A 1 175 ? -6.810 -11.709 10.681 1.00 95.75 175 THR A C 1
ATOM 1389 O O . THR A 1 175 ? -7.510 -11.232 11.569 1.00 95.75 175 THR A O 1
ATOM 1392 N N . SER A 1 176 ? -6.971 -11.362 9.399 1.00 95.19 176 SER A N 1
ATOM 1393 C CA . SER A 1 176 ? -7.967 -10.376 8.956 1.00 95.19 176 SER A CA 1
ATOM 1394 C C . SER A 1 176 ? -9.409 -10.842 9.186 1.00 95.19 176 SER A C 1
ATOM 1396 O O . SER A 1 176 ? -10.282 -10.018 9.449 1.00 95.19 176 SER A O 1
ATOM 1398 N N . TYR A 1 177 ? -9.674 -12.154 9.123 1.00 96.69 177 TYR A N 1
ATOM 1399 C CA . TYR A 1 177 ? -10.981 -12.709 9.495 1.00 96.69 177 TYR A CA 1
ATOM 1400 C C . TYR A 1 177 ? -11.238 -12.552 10.996 1.00 96.69 177 TYR A C 1
ATOM 1402 O O . TYR A 1 177 ? -12.331 -12.153 11.392 1.00 96.69 177 TYR A O 1
ATOM 1410 N N . HIS A 1 178 ? -10.220 -12.780 11.830 1.00 96.38 178 HIS A N 1
ATOM 1411 C CA . HIS A 1 178 ? -10.332 -12.558 13.271 1.00 96.38 178 HIS A CA 1
ATOM 1412 C C . HIS A 1 178 ? -10.626 -11.093 13.614 1.00 96.38 178 HIS A C 1
ATOM 1414 O O . HIS A 1 178 ? -11.475 -10.843 14.463 1.00 96.38 178 HIS A O 1
ATOM 1420 N N . SER A 1 179 ? -10.023 -10.131 12.909 1.00 95.75 179 SER A N 1
ATOM 1421 C CA . SER A 1 179 ? -10.326 -8.703 13.088 1.00 95.75 179 SER A CA 1
ATOM 1422 C C . SER A 1 179 ? -11.767 -8.321 12.736 1.00 95.75 179 SER A C 1
ATOM 1424 O O . SER A 1 179 ? -12.262 -7.327 13.249 1.00 95.75 179 SER A O 1
ATOM 1426 N N . ALA A 1 180 ? -12.437 -9.071 11.855 1.00 93.88 180 ALA A N 1
ATOM 1427 C CA . ALA A 1 180 ? -13.836 -8.823 11.500 1.00 93.88 180 ALA A CA 1
ATOM 1428 C C . ALA A 1 180 ? -14.835 -9.477 12.473 1.00 93.88 180 ALA A C 1
ATOM 1430 O O . ALA A 1 180 ? -16.008 -9.105 12.477 1.00 93.88 180 ALA A O 1
ATOM 1431 N N . LEU A 1 181 ? -14.392 -10.475 13.248 1.00 92.25 181 LEU A N 1
ATOM 1432 C CA . LEU A 1 181 ? -15.199 -11.147 14.270 1.00 92.25 181 LEU A CA 1
ATOM 1433 C C . LEU A 1 181 ? -15.129 -10.472 15.644 1.00 92.25 181 LEU A C 1
ATOM 1435 O O . LEU A 1 181 ? -16.096 -10.573 16.399 1.00 92.25 181 LEU A O 1
ATOM 1439 N N . ALA A 1 182 ? -13.964 -9.910 15.977 1.00 64.88 182 ALA A N 1
ATOM 1440 C CA . ALA A 1 182 ? -13.667 -9.276 17.261 1.00 64.88 182 ALA A CA 1
ATOM 1441 C C . ALA A 1 182 ? -14.421 -7.951 17.435 1.00 64.88 182 ALA A C 1
ATOM 1443 O O . ALA A 1 182 ? -14.877 -7.704 18.575 1.00 64.88 182 ALA A O 1
#

pLDDT: mean 74.04, std 24.22, range [24.55, 97.56]

Foldseek 3Di:
DDDDDDDDDDDDDDDDDDDDDDDDDDDDDDDDDDDDDFAFAPPDADPVRDTDGDDDDDDPDCLVCLVPFQKDWDDDPQWDWDQDRNYTAIDGPDDPPPDDSDTDIDGHPDDNVVSDCPPHPDPVVVVVVCVVVVVVVVCPPQADPVVRHGDDPVCVVVVVVVVPDPDDDDDDDDVSVVVVVD

Radius of gyration: 26.89 Å; chains: 1; bounding box: 87×41×54 Å